Protein AF-A0A0Q1F7S5-F1 (afdb_monomer)

Mean predicted aligned error: 8.87 Å

Secondary structure (DSSP, 8-state):
--HHHHHHHHHHHHHHHHHHHHHHHHHHHHHHHHH---HHHHHHHHHHHHHHHHHHHTTS-HHHHHHHIIIIIHHHHHHHHHHH-GGGTTS---HHHHHHHHHHHHHHHHHHHHHHHHS-GGG-HHHH---HHHHHHHHHHHHHHHHHHHHHHHHHHHHHHHHHH--

Sequence (167 aa):
MTNAEGFLGIVIMIELAAGLIGCAIVSIGYFILEKINNRPFRLAVLLAGMAVSMIYVGRGDAPMMLTLSLAFGIPLAVLVPPLCFPERIGGCPGIYGVLKCYAIVWVAGSILPFLFVVSGLSMVPFIYWHTPFSNAVVFVSLMFWNVVLATVVYRVLDRGNHRKTAV

Structure (mmCIF, N/CA/C/O backbone):
data_AF-A0A0Q1F7S5-F1
#
_entry.id   AF-A0A0Q1F7S5-F1
#
loop_
_atom_site.group_PDB
_atom_site.id
_atom_site.type_symbol
_atom_site.label_atom_id
_atom_site.label_alt_id
_atom_site.label_comp_id
_atom_site.label_asym_id
_atom_site.label_entity_id
_atom_site.label_seq_id
_atom_site.pdbx_PDB_ins_code
_atom_site.Cartn_x
_atom_site.Cartn_y
_atom_site.Cartn_z
_atom_site.occupancy
_atom_site.B_iso_or_equiv
_atom_site.auth_seq_id
_atom_site.auth_comp_id
_atom_site.auth_asym_id
_atom_site.auth_atom_id
_atom_site.pdbx_PDB_model_num
ATOM 1 N N . MET A 1 1 ? 21.091 -22.837 -14.559 1.00 47.50 1 MET A N 1
ATOM 2 C CA . MET A 1 1 ? 20.129 -21.761 -14.258 1.00 47.50 1 MET A CA 1
ATOM 3 C C . MET A 1 1 ? 20.075 -20.849 -15.461 1.00 47.50 1 MET A C 1
ATOM 5 O O . MET A 1 1 ? 21.015 -20.102 -15.704 1.00 47.50 1 MET A O 1
ATOM 9 N N . THR A 1 2 ? 19.053 -21.008 -16.292 1.00 49.94 2 THR A N 1
ATOM 10 C CA . THR A 1 2 ? 18.834 -20.143 -17.459 1.00 49.94 2 THR A CA 1
ATOM 11 C C . THR A 1 2 ? 18.515 -18.732 -16.968 1.00 49.94 2 THR A C 1
ATOM 13 O O . THR A 1 2 ? 17.745 -18.595 -16.025 1.00 49.94 2 THR A O 1
ATOM 16 N N . ASN A 1 3 ? 19.085 -17.691 -17.582 1.00 59.06 3 ASN A N 1
ATOM 17 C CA . ASN A 1 3 ? 19.023 -16.284 -17.137 1.00 59.06 3 ASN A CA 1
ATOM 18 C C . ASN A 1 3 ? 17.630 -15.772 -16.688 1.00 59.06 3 ASN A C 1
ATOM 20 O O . ASN A 1 3 ? 17.550 -14.872 -15.856 1.00 59.06 3 ASN A O 1
ATOM 24 N N . ALA A 1 4 ? 16.540 -16.362 -17.186 1.00 58.53 4 ALA A N 1
ATOM 25 C CA . ALA A 1 4 ? 15.169 -16.058 -16.776 1.00 58.53 4 ALA A CA 1
ATOM 26 C C . ALA A 1 4 ? 14.832 -16.474 -15.326 1.00 58.53 4 ALA A C 1
ATOM 28 O O . ALA A 1 4 ? 14.125 -15.747 -14.635 1.00 58.53 4 ALA A O 1
ATOM 29 N N . GLU A 1 5 ? 15.357 -17.603 -14.838 1.00 63.12 5 GLU A N 1
ATOM 30 C CA . GLU A 1 5 ? 15.093 -18.106 -13.478 1.00 63.12 5 GLU A CA 1
ATOM 31 C C . GLU A 1 5 ? 15.756 -17.216 -12.417 1.00 63.12 5 GLU A C 1
ATOM 33 O O . GLU A 1 5 ? 15.157 -16.908 -11.388 1.00 63.12 5 GLU A O 1
ATOM 38 N N . GLY A 1 6 ? 16.979 -16.749 -12.699 1.00 67.06 6 GLY A N 1
ATOM 39 C CA . GLY A 1 6 ? 17.703 -15.820 -11.829 1.00 67.06 6 GLY A CA 1
ATOM 40 C C . GLY A 1 6 ? 17.035 -14.446 -11.758 1.00 67.06 6 GLY A C 1
ATOM 41 O O . GLY A 1 6 ? 16.910 -13.877 -10.677 1.00 67.06 6 GLY A O 1
ATOM 42 N N . PHE A 1 7 ? 16.540 -13.940 -12.891 1.00 67.56 7 PHE A N 1
ATOM 43 C CA . PHE A 1 7 ? 15.811 -12.672 -12.942 1.00 67.56 7 PHE A CA 1
ATOM 44 C C . PHE A 1 7 ? 14.482 -12.737 -12.175 1.00 67.56 7 PHE A C 1
ATOM 46 O O . PHE A 1 7 ? 14.195 -11.854 -11.367 1.00 67.56 7 PHE A O 1
ATOM 53 N N . LEU A 1 8 ? 13.708 -13.813 -12.360 1.00 67.25 8 LEU A N 1
ATOM 54 C CA . LEU A 1 8 ? 12.447 -14.018 -11.644 1.00 67.25 8 LEU A CA 1
ATOM 55 C C . LEU A 1 8 ? 12.664 -14.084 -10.123 1.00 67.25 8 LEU A C 1
ATOM 57 O O . LEU A 1 8 ? 11.925 -13.458 -9.364 1.00 67.25 8 LEU A O 1
ATOM 61 N N . GLY A 1 9 ? 13.712 -14.788 -9.679 1.00 70.81 9 GLY A N 1
ATOM 62 C CA . GLY A 1 9 ? 14.069 -14.879 -8.263 1.00 70.81 9 GLY A CA 1
ATOM 63 C C . GLY A 1 9 ? 14.384 -13.519 -7.632 1.00 70.81 9 GLY A C 1
ATOM 64 O O . GLY A 1 9 ? 13.936 -13.239 -6.522 1.00 70.81 9 GLY A O 1
ATOM 65 N N . ILE A 1 10 ? 15.092 -12.640 -8.348 1.00 74.94 10 ILE A N 1
ATOM 66 C CA . ILE A 1 10 ? 15.419 -11.289 -7.865 1.00 74.94 10 ILE A CA 1
ATOM 67 C C . ILE A 1 10 ? 14.156 -10.431 -7.722 1.00 74.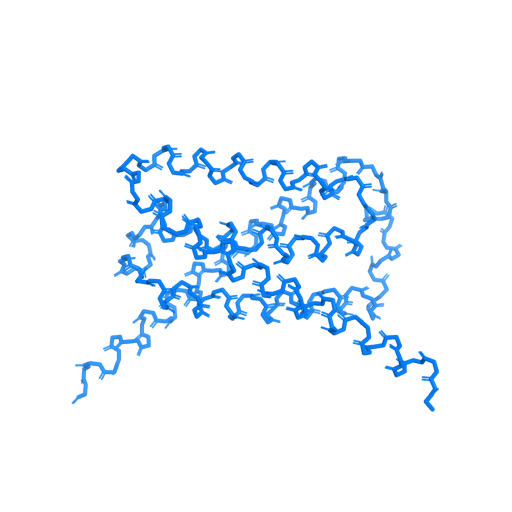94 10 ILE A C 1
ATOM 69 O O . ILE A 1 10 ? 13.990 -9.766 -6.700 1.00 74.94 10 ILE A O 1
ATOM 73 N N . VAL A 1 11 ? 13.246 -10.468 -8.701 1.00 71.25 11 VAL A N 1
ATOM 74 C CA . VAL A 1 11 ? 11.985 -9.703 -8.651 1.00 71.25 11 VAL A CA 1
ATOM 75 C C . VAL A 1 11 ? 11.130 -10.136 -7.459 1.00 71.25 11 VAL A C 1
ATOM 77 O O . VAL A 1 11 ? 10.685 -9.288 -6.689 1.00 71.25 11 VAL A O 1
ATOM 80 N N . ILE A 1 12 ? 10.986 -11.447 -7.239 1.00 76.44 12 ILE A N 1
ATOM 81 C CA . ILE A 1 12 ? 10.237 -11.990 -6.095 1.00 76.44 12 ILE A CA 1
ATOM 82 C C . ILE A 1 12 ? 10.849 -11.528 -4.766 1.00 76.44 12 ILE A C 1
ATOM 84 O O . ILE A 1 12 ? 10.126 -11.117 -3.860 1.00 76.44 12 ILE A O 1
ATOM 88 N N . MET A 1 13 ? 12.179 -11.553 -4.640 1.00 80.25 13 MET A N 1
ATOM 89 C CA . MET A 1 13 ? 12.864 -11.101 -3.423 1.00 80.25 13 MET A CA 1
ATOM 90 C C . MET A 1 13 ? 12.656 -9.605 -3.158 1.00 80.25 13 MET A C 1
ATOM 92 O O . MET A 1 13 ? 12.454 -9.211 -2.008 1.00 80.25 13 MET A O 1
ATOM 96 N N . ILE A 1 14 ? 12.667 -8.775 -4.204 1.00 78.12 14 ILE A N 1
ATOM 97 C CA . ILE A 1 14 ? 12.396 -7.335 -4.097 1.00 78.12 14 ILE A CA 1
ATOM 98 C C . ILE A 1 14 ? 10.950 -7.089 -3.653 1.00 78.12 14 ILE A C 1
ATOM 100 O O . ILE A 1 14 ? 10.717 -6.277 -2.757 1.00 78.12 14 ILE A O 1
ATOM 104 N N . GLU A 1 15 ? 9.981 -7.800 -4.230 1.00 76.94 15 GLU A N 1
ATOM 105 C CA . GLU A 1 15 ? 8.575 -7.665 -3.843 1.00 76.94 15 GLU A CA 1
ATOM 106 C C . GLU A 1 15 ? 8.320 -8.123 -2.407 1.00 76.94 15 GLU A C 1
ATOM 108 O O . GLU A 1 15 ? 7.615 -7.440 -1.661 1.00 76.94 15 GLU A O 1
ATOM 113 N N . LEU A 1 16 ? 8.930 -9.235 -1.986 1.00 82.25 16 LEU A N 1
ATOM 114 C CA . LEU A 1 16 ? 8.868 -9.710 -0.603 1.00 82.25 16 LEU A CA 1
ATOM 115 C C . LEU A 1 16 ? 9.459 -8.684 0.369 1.00 82.25 16 LEU A C 1
ATOM 117 O O . LEU A 1 16 ? 8.844 -8.382 1.393 1.00 82.25 16 LEU A O 1
ATOM 121 N N . ALA A 1 17 ? 10.617 -8.105 0.040 1.00 83.88 17 ALA A N 1
ATOM 122 C CA . ALA A 1 17 ? 11.220 -7.043 0.841 1.00 83.88 17 ALA A CA 1
ATOM 123 C C . ALA A 1 17 ? 10.307 -5.806 0.919 1.00 83.88 17 ALA A C 1
ATOM 125 O O . ALA A 1 17 ? 10.103 -5.262 2.005 1.00 83.88 17 ALA A O 1
ATOM 126 N N . ALA A 1 18 ? 9.697 -5.401 -0.199 1.00 81.44 18 ALA A N 1
ATOM 127 C CA . ALA A 1 18 ? 8.727 -4.307 -0.240 1.00 81.44 18 ALA A CA 1
ATOM 128 C C . ALA A 1 18 ? 7.487 -4.597 0.625 1.00 81.44 18 ALA A C 1
ATOM 130 O O . ALA A 1 18 ? 7.027 -3.713 1.348 1.00 81.44 18 ALA A O 1
ATOM 131 N N . GLY A 1 19 ? 6.986 -5.836 0.612 1.00 81.69 19 GLY A N 1
ATOM 132 C CA . GLY A 1 19 ? 5.885 -6.278 1.470 1.00 81.69 19 GLY A CA 1
ATOM 133 C C . GLY A 1 19 ? 6.224 -6.223 2.961 1.00 81.69 19 GLY A C 1
ATOM 134 O O . GLY A 1 19 ? 5.425 -5.745 3.765 1.00 81.69 19 GLY A O 1
ATOM 135 N N . LEU A 1 20 ? 7.434 -6.641 3.345 1.00 86.44 20 LEU A N 1
ATOM 136 C CA . LEU A 1 20 ? 7.906 -6.551 4.732 1.00 86.44 20 LEU A CA 1
ATOM 137 C C . LEU A 1 20 ? 8.044 -5.097 5.203 1.00 86.44 20 LEU A C 1
ATOM 139 O O . LEU A 1 20 ? 7.616 -4.765 6.311 1.00 86.44 20 LEU A O 1
ATOM 143 N N . ILE A 1 21 ? 8.588 -4.223 4.352 1.00 86.38 21 ILE A N 1
ATOM 144 C CA . ILE A 1 21 ? 8.663 -2.780 4.619 1.00 86.38 21 ILE A CA 1
ATOM 145 C C . ILE A 1 21 ? 7.254 -2.207 4.800 1.00 86.38 21 ILE A C 1
ATOM 147 O O . ILE A 1 21 ? 6.996 -1.481 5.763 1.00 86.38 21 ILE A O 1
ATOM 151 N N . GLY A 1 22 ? 6.317 -2.582 3.930 1.00 83.88 22 GLY A N 1
ATOM 152 C CA . GLY A 1 22 ? 4.941 -2.124 4.030 1.00 83.88 22 GLY A CA 1
ATOM 153 C C . GLY A 1 22 ? 4.225 -2.620 5.288 1.00 83.88 22 GLY A C 1
ATOM 154 O O . GLY A 1 22 ? 3.521 -1.834 5.917 1.00 83.88 22 GLY A O 1
ATOM 155 N N . CYS A 1 23 ? 4.473 -3.851 5.749 1.00 85.69 23 CYS A N 1
ATOM 156 C CA . CYS A 1 23 ? 3.985 -4.336 7.048 1.00 85.69 23 CYS A CA 1
ATOM 157 C C . CYS A 1 23 ? 4.467 -3.457 8.214 1.00 85.69 23 CYS A C 1
ATOM 159 O O . CYS A 1 23 ? 3.681 -3.131 9.113 1.00 85.69 23 CYS A O 1
ATOM 161 N N . ALA A 1 24 ? 5.742 -3.052 8.200 1.00 86.00 24 ALA A N 1
ATOM 162 C CA . ALA A 1 24 ? 6.292 -2.156 9.213 1.00 86.00 24 ALA A CA 1
ATOM 163 C C . ALA A 1 24 ? 5.612 -0.778 9.164 1.00 86.00 24 ALA A C 1
ATOM 165 O O . ALA A 1 24 ? 5.195 -0.262 10.202 1.00 86.00 24 ALA A O 1
ATOM 166 N N . ILE A 1 25 ? 5.417 -0.220 7.964 1.00 86.56 25 ILE A N 1
ATOM 167 C CA . ILE A 1 25 ? 4.749 1.075 7.761 1.00 86.56 25 ILE A CA 1
ATOM 168 C C . ILE A 1 25 ? 3.283 1.026 8.192 1.00 86.56 25 ILE A C 1
ATOM 170 O O . ILE A 1 25 ? 2.841 1.933 8.893 1.00 86.56 25 ILE A O 1
ATOM 174 N N . VAL A 1 26 ? 2.535 -0.025 7.833 1.00 87.00 26 VAL A N 1
ATOM 175 C CA . VAL A 1 26 ? 1.148 -0.217 8.290 1.00 87.00 26 VAL A CA 1
ATOM 176 C C . VAL A 1 26 ? 1.095 -0.233 9.812 1.00 87.00 26 VAL A C 1
ATOM 178 O O . VAL A 1 26 ? 0.261 0.449 10.404 1.00 87.00 26 VAL A O 1
ATOM 181 N N . SER A 1 27 ? 1.995 -0.984 10.447 1.00 85.25 27 SER A N 1
ATOM 182 C CA . SER A 1 27 ? 2.008 -1.137 11.901 1.00 85.25 27 SER A CA 1
ATOM 183 C C . SER A 1 27 ? 2.318 0.183 12.602 1.00 85.25 27 SER A C 1
ATOM 185 O O . SER A 1 27 ? 1.557 0.622 13.463 1.00 85.25 27 SER A O 1
ATOM 187 N N . ILE A 1 28 ? 3.395 0.858 12.194 1.00 86.00 28 ILE A N 1
ATOM 188 C CA . ILE A 1 28 ? 3.796 2.154 12.754 1.00 86.00 28 ILE A CA 1
ATOM 189 C C . ILE A 1 28 ? 2.711 3.205 12.491 1.00 86.00 28 ILE A C 1
ATOM 191 O O . ILE A 1 28 ? 2.309 3.923 13.406 1.00 86.00 28 ILE A O 1
ATOM 195 N N . GLY A 1 29 ? 2.202 3.266 11.259 1.00 84.06 29 GLY A N 1
ATOM 196 C CA . GLY A 1 29 ? 1.146 4.186 10.853 1.00 84.06 29 GLY A CA 1
ATOM 197 C C . GLY A 1 29 ? -0.123 3.994 11.674 1.00 84.06 29 GLY A C 1
ATOM 198 O O . GLY A 1 29 ? -0.662 4.975 12.179 1.00 84.06 29 GLY A O 1
ATOM 199 N N . TYR A 1 30 ? -0.552 2.748 11.888 1.00 84.12 30 TYR A N 1
ATOM 200 C CA . TYR A 1 30 ? -1.694 2.431 12.743 1.00 84.12 30 TYR A CA 1
ATOM 201 C C . TYR A 1 30 ? -1.499 2.979 14.163 1.00 84.12 30 TYR A C 1
ATOM 203 O O . TYR A 1 30 ? -2.343 3.736 14.632 1.00 84.12 30 TYR A O 1
ATOM 211 N N . PHE A 1 31 ? -0.367 2.690 14.816 1.00 83.69 31 PHE A N 1
ATOM 212 C CA . PHE A 1 31 ? -0.102 3.154 16.186 1.00 83.69 31 PHE A CA 1
ATOM 213 C C . PHE A 1 31 ? -0.014 4.681 16.311 1.00 83.69 31 PHE A C 1
ATOM 215 O O . PHE A 1 31 ? -0.488 5.253 17.294 1.00 83.69 31 PHE A O 1
ATOM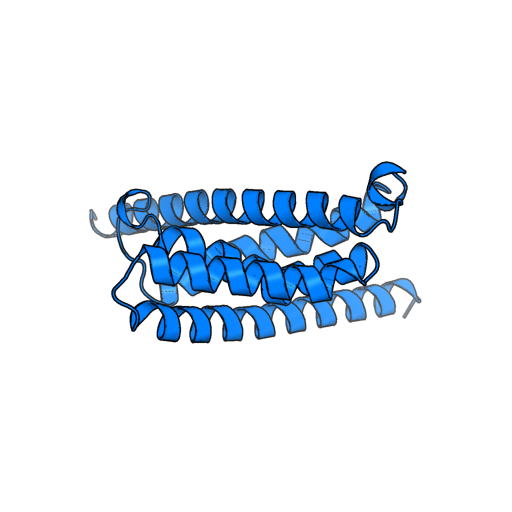 222 N N . ILE A 1 32 ? 0.599 5.360 15.336 1.00 83.56 32 ILE A N 1
ATOM 223 C CA . ILE A 1 32 ? 0.694 6.827 15.334 1.00 83.56 32 ILE A CA 1
ATOM 224 C C . ILE A 1 32 ? -0.692 7.443 15.126 1.00 83.56 32 ILE A C 1
ATOM 226 O O . ILE A 1 32 ? -1.079 8.363 15.847 1.00 83.56 32 ILE A O 1
ATOM 230 N N . LEU A 1 33 ? -1.450 6.932 14.153 1.00 80.75 33 LEU A N 1
ATOM 231 C CA . LEU A 1 33 ? -2.760 7.470 13.801 1.00 80.75 33 LEU A CA 1
ATOM 232 C C . LEU A 1 33 ? -3.792 7.174 14.891 1.00 80.75 33 LEU A C 1
ATOM 234 O O . LEU A 1 33 ? -4.603 8.046 15.187 1.00 80.75 33 LEU A O 1
ATOM 238 N N . GLU A 1 34 ? -3.726 6.018 15.552 1.00 79.12 34 GLU A N 1
ATOM 239 C CA . GLU A 1 34 ? -4.590 5.663 16.684 1.00 79.12 34 GLU A CA 1
ATOM 240 C C . GLU A 1 34 ? -4.480 6.673 17.838 1.00 79.12 34 GLU A C 1
ATOM 242 O O . GLU A 1 34 ? -5.501 7.053 18.412 1.00 79.12 34 GLU A O 1
ATOM 247 N N . LYS A 1 35 ? -3.280 7.211 18.107 1.00 82.31 35 LYS A N 1
ATOM 248 C CA . LYS A 1 35 ? -3.063 8.244 19.141 1.00 82.31 35 LYS A CA 1
ATOM 249 C C . LYS A 1 35 ? -3.666 9.611 18.806 1.00 82.31 35 LYS A C 1
ATOM 251 O O . LYS A 1 35 ? -3.882 10.424 19.701 1.00 82.31 35 LYS A O 1
ATOM 256 N N . ILE A 1 36 ? -3.931 9.898 17.535 1.00 80.50 36 ILE A N 1
ATOM 257 C CA . ILE A 1 36 ? -4.496 11.178 17.095 1.00 80.50 36 ILE A CA 1
ATOM 258 C C . ILE A 1 36 ? -6.016 11.089 17.198 1.00 80.50 36 ILE A C 1
ATOM 260 O O . ILE A 1 36 ? -6.607 10.323 16.460 1.00 80.50 36 ILE A O 1
ATOM 264 N N . ASN A 1 37 ? -6.697 11.876 18.030 1.00 72.00 37 ASN A N 1
ATOM 265 C CA . ASN A 1 37 ? -8.166 11.769 18.142 1.00 72.00 37 ASN A CA 1
ATOM 266 C C . ASN A 1 37 ? -8.927 12.441 16.968 1.00 72.00 37 ASN A C 1
ATOM 268 O O . ASN A 1 37 ? -10.067 12.107 16.654 1.00 72.00 37 ASN A O 1
ATOM 272 N N . ASN A 1 38 ? -8.284 13.381 16.268 1.00 81.44 38 ASN A N 1
ATOM 273 C CA . ASN A 1 38 ? -8.914 14.174 15.212 1.00 81.44 38 ASN A CA 1
ATOM 274 C C . ASN A 1 38 ? -8.911 13.450 13.853 1.00 81.44 38 ASN A C 1
ATOM 276 O O . ASN A 1 38 ? -7.876 13.371 13.187 1.00 81.44 38 ASN A O 1
ATOM 280 N N . ARG A 1 39 ? -10.094 13.009 13.391 1.00 77.06 39 ARG A N 1
ATOM 281 C CA . ARG A 1 39 ? -10.316 12.420 12.048 1.00 77.06 39 ARG A CA 1
ATOM 282 C C . ARG A 1 39 ? -9.708 13.241 10.890 1.00 77.06 39 ARG A C 1
ATOM 284 O O . ARG A 1 39 ? -8.970 12.650 10.101 1.00 77.06 39 ARG A O 1
ATOM 291 N N . PRO A 1 40 ? -9.932 14.569 10.768 1.00 78.75 40 PRO A N 1
ATOM 292 C CA . PRO A 1 40 ? -9.366 15.333 9.650 1.00 78.75 40 PRO A CA 1
ATOM 293 C C . PRO A 1 40 ? -7.837 15.423 9.713 1.00 78.75 40 PRO A C 1
ATOM 295 O O . PRO A 1 40 ? -7.180 15.433 8.677 1.00 78.75 40 PRO A O 1
ATOM 298 N N . PHE A 1 41 ? -7.255 15.422 10.916 1.00 81.38 41 PHE A N 1
ATOM 299 C CA . PHE A 1 41 ? -5.803 15.447 11.084 1.00 81.38 41 PHE A CA 1
ATOM 300 C C . PHE A 1 41 ? -5.167 14.103 10.699 1.00 81.38 41 PHE A C 1
ATOM 302 O O . PHE A 1 41 ? -4.136 14.087 10.035 1.00 81.38 41 PHE A O 1
ATOM 309 N N . ARG A 1 42 ? -5.815 12.970 11.018 1.00 81.12 42 ARG A N 1
ATOM 310 C CA . ARG A 1 42 ? -5.396 11.640 10.531 1.00 81.12 42 ARG A CA 1
ATOM 311 C C . ARG A 1 42 ? -5.372 11.577 9.004 1.00 81.12 42 ARG A C 1
ATOM 313 O O . ARG A 1 42 ? -4.392 11.112 8.428 1.00 81.12 42 ARG A O 1
ATOM 320 N N . LEU A 1 43 ? -6.430 12.075 8.357 1.00 80.62 43 LEU A N 1
ATOM 321 C CA . LEU A 1 43 ? -6.505 12.155 6.896 1.00 80.62 43 LEU A CA 1
ATOM 322 C C . LEU A 1 43 ? -5.386 13.047 6.340 1.00 80.62 43 LEU A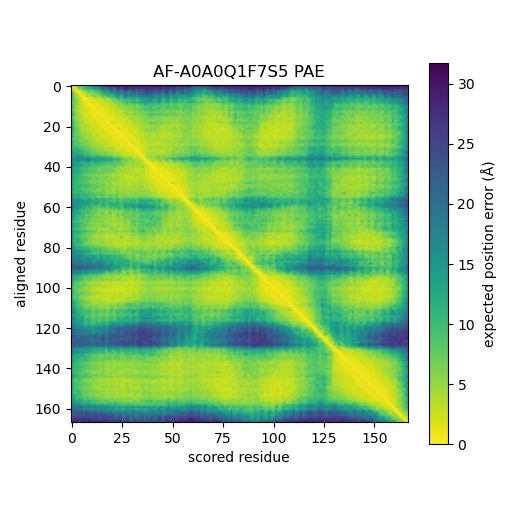 C 1
ATOM 324 O O . LEU A 1 43 ? -4.723 12.654 5.388 1.00 80.62 43 LEU A O 1
ATOM 328 N N . ALA A 1 44 ? -5.136 14.208 6.952 1.00 83.44 44 ALA A N 1
ATOM 329 C CA . ALA A 1 44 ? -4.067 15.111 6.529 1.00 83.44 44 ALA A CA 1
ATOM 330 C C . ALA A 1 44 ? -2.682 14.448 6.609 1.00 83.44 44 ALA A C 1
ATOM 332 O O . ALA A 1 44 ? -1.897 14.570 5.674 1.00 83.44 44 ALA A O 1
ATOM 333 N N . VAL A 1 45 ? -2.400 13.690 7.675 1.00 83.94 45 VAL A N 1
ATOM 334 C CA . VAL A 1 45 ? -1.146 12.931 7.821 1.00 83.94 45 VAL A CA 1
ATOM 335 C C . VAL A 1 45 ? -1.028 11.835 6.755 1.00 83.94 45 VAL A C 1
ATOM 337 O O . VAL A 1 45 ? 0.034 11.685 6.153 1.00 83.94 45 VAL A O 1
ATOM 340 N N . LEU A 1 46 ? -2.109 11.101 6.469 1.00 83.94 46 LEU A N 1
ATOM 341 C CA . LEU A 1 46 ? -2.123 10.083 5.409 1.00 83.94 46 LEU A CA 1
ATOM 342 C C . LEU A 1 46 ? -1.930 10.698 4.016 1.00 83.94 46 LEU A C 1
ATOM 344 O O . LEU A 1 46 ? -1.153 10.174 3.220 1.00 83.94 46 LEU A O 1
ATOM 348 N N . LEU A 1 47 ? -2.593 11.821 3.730 1.00 82.69 47 LEU A N 1
ATOM 349 C CA . LEU A 1 47 ? -2.435 12.563 2.478 1.00 82.69 47 LEU A CA 1
ATOM 350 C C . LEU A 1 47 ? -1.016 13.116 2.331 1.00 82.69 47 LEU A C 1
ATOM 352 O O . LEU A 1 47 ? -0.436 13.006 1.255 1.00 82.69 47 LEU A O 1
ATOM 356 N N . ALA A 1 48 ? -0.430 13.643 3.408 1.00 84.50 48 ALA A N 1
ATOM 357 C CA . ALA A 1 48 ? 0.962 14.077 3.421 1.00 84.50 48 ALA A CA 1
ATOM 358 C C . ALA A 1 48 ? 1.912 12.899 3.150 1.00 84.50 48 ALA A C 1
ATOM 360 O O . ALA A 1 48 ? 2.800 13.013 2.310 1.00 84.50 48 ALA A O 1
ATOM 361 N N . GLY A 1 49 ? 1.683 11.741 3.778 1.00 81.62 49 GLY A N 1
ATOM 362 C CA . GLY A 1 49 ? 2.448 10.519 3.513 1.00 81.62 49 GLY A CA 1
ATOM 363 C C . GLY A 1 49 ? 2.339 10.047 2.059 1.00 81.62 49 GLY A C 1
ATOM 364 O O . GLY A 1 49 ? 3.346 9.688 1.447 1.00 81.62 49 GLY A O 1
ATOM 365 N N . MET A 1 50 ? 1.140 10.102 1.472 1.00 82.38 50 MET A N 1
ATOM 366 C CA . MET A 1 50 ? 0.918 9.765 0.061 1.00 82.38 50 MET A CA 1
ATOM 367 C C . MET A 1 50 ? 1.594 10.769 -0.881 1.00 82.38 50 MET A C 1
ATOM 369 O O . MET A 1 50 ? 2.207 10.355 -1.862 1.00 82.38 50 MET A O 1
ATOM 373 N N . ALA A 1 51 ? 1.550 12.067 -0.569 1.00 81.75 51 ALA A N 1
ATOM 374 C CA . ALA A 1 51 ? 2.226 13.106 -1.344 1.00 81.75 51 ALA A CA 1
ATOM 375 C C . ALA A 1 51 ? 3.755 12.957 -1.293 1.00 81.75 51 ALA A C 1
ATOM 377 O O . ALA A 1 51 ? 4.416 13.037 -2.326 1.00 81.75 51 ALA A O 1
ATOM 378 N N . VAL A 1 52 ? 4.324 12.670 -0.116 1.00 82.44 52 VAL A N 1
ATOM 379 C CA . VAL A 1 52 ? 5.759 12.374 0.025 1.00 82.44 52 VAL A CA 1
ATOM 380 C C . VAL A 1 52 ? 6.121 11.133 -0.784 1.00 82.44 52 VAL A C 1
ATOM 382 O O . VAL A 1 52 ? 7.069 11.174 -1.565 1.00 82.44 52 VAL A O 1
ATOM 385 N N . SER A 1 53 ? 5.330 10.062 -0.673 1.00 77.38 53 SER A N 1
ATOM 386 C CA . SER A 1 53 ? 5.530 8.841 -1.464 1.00 77.38 53 SER A CA 1
ATOM 387 C C . SER A 1 53 ? 5.545 9.156 -2.958 1.00 77.38 53 SER A C 1
ATOM 389 O O . SER A 1 53 ? 6.456 8.738 -3.661 1.00 77.38 53 SER A O 1
ATOM 391 N N . MET A 1 54 ? 4.609 9.979 -3.432 1.00 75.00 54 MET A N 1
ATOM 392 C CA . MET A 1 54 ? 4.535 10.416 -4.823 1.00 75.00 54 MET A CA 1
ATOM 393 C C . MET A 1 54 ? 5.765 11.222 -5.274 1.00 75.00 54 MET A C 1
ATOM 395 O O . MET A 1 54 ? 6.207 11.049 -6.405 1.00 75.00 54 MET A O 1
ATOM 399 N N . ILE A 1 55 ? 6.357 12.063 -4.419 1.00 78.06 55 ILE A N 1
ATOM 400 C CA . ILE A 1 55 ? 7.590 12.806 -4.750 1.00 78.06 55 ILE A CA 1
ATOM 401 C C . ILE A 1 55 ? 8.772 11.849 -4.961 1.00 78.06 55 ILE A C 1
ATOM 403 O O . ILE A 1 55 ? 9.575 12.053 -5.873 1.00 78.06 55 ILE A O 1
ATOM 407 N N . TYR A 1 56 ? 8.874 10.803 -4.138 1.00 72.12 56 TYR A N 1
ATOM 408 C CA . TYR A 1 56 ? 9.910 9.775 -4.282 1.00 72.12 56 TYR A CA 1
ATOM 409 C C . TYR A 1 56 ? 9.654 8.858 -5.484 1.00 72.12 56 TYR A C 1
ATOM 411 O O . TYR A 1 56 ? 10.583 8.502 -6.203 1.00 72.12 56 TYR A O 1
ATOM 419 N N . VAL A 1 57 ? 8.390 8.513 -5.718 1.00 67.88 57 VAL A N 1
ATOM 420 C CA . VAL A 1 57 ? 7.937 7.588 -6.761 1.00 67.88 57 VAL A CA 1
ATOM 421 C C . VAL A 1 57 ? 7.960 8.225 -8.153 1.00 67.88 57 VAL A C 1
ATOM 423 O O . VAL A 1 57 ? 8.408 7.601 -9.109 1.00 67.88 57 VAL A O 1
ATOM 426 N N . GLY A 1 58 ? 7.532 9.483 -8.276 1.00 63.88 58 GLY A N 1
ATOM 427 C CA . GLY A 1 58 ? 7.379 10.187 -9.552 1.00 63.88 58 GLY A CA 1
ATOM 428 C C . GLY A 1 58 ? 8.692 10.523 -10.264 1.00 63.88 58 GLY A C 1
ATOM 429 O O . GLY A 1 58 ? 8.652 10.997 -11.397 1.00 63.88 58 GLY A O 1
ATOM 430 N N . ARG A 1 59 ? 9.840 10.280 -9.615 1.00 67.12 59 ARG A N 1
ATOM 431 C CA . ARG A 1 59 ? 11.188 10.430 -10.188 1.00 67.12 59 ARG A CA 1
ATOM 432 C C . ARG A 1 59 ? 11.754 9.143 -10.792 1.00 67.12 59 ARG A C 1
ATOM 434 O O . ARG A 1 59 ? 12.778 9.218 -11.461 1.00 67.12 59 ARG A O 1
ATOM 441 N N . GLY A 1 60 ? 11.135 7.994 -10.523 1.00 64.69 60 GLY A N 1
ATOM 442 C CA . GLY A 1 60 ? 11.564 6.697 -11.045 1.00 64.69 60 GLY A CA 1
ATOM 443 C C . GLY A 1 60 ? 10.802 6.280 -12.302 1.00 64.69 60 GLY A C 1
ATOM 444 O O . GLY A 1 60 ? 9.769 6.856 -12.649 1.00 64.69 60 GLY A O 1
ATOM 445 N N . ASP A 1 61 ? 11.296 5.234 -12.961 1.00 64.50 61 ASP A N 1
ATOM 446 C CA . ASP A 1 61 ? 10.594 4.586 -14.070 1.00 64.50 61 ASP A CA 1
ATOM 447 C C . ASP A 1 61 ? 9.356 3.821 -13.572 1.00 64.50 61 ASP A C 1
ATOM 449 O O . ASP A 1 61 ? 9.292 3.405 -12.412 1.00 64.50 61 ASP A O 1
ATOM 453 N N . ALA A 1 62 ? 8.384 3.571 -14.456 1.00 64.88 62 ALA A N 1
ATOM 454 C CA . ALA A 1 62 ? 7.131 2.872 -14.142 1.00 64.88 62 ALA A CA 1
ATOM 455 C C . ALA A 1 62 ? 7.270 1.604 -13.253 1.00 64.88 62 ALA A C 1
ATOM 457 O O . ALA A 1 62 ? 6.514 1.488 -12.284 1.00 64.88 62 ALA A O 1
ATOM 458 N N . PRO A 1 63 ? 8.221 0.671 -13.487 1.00 64.00 63 PRO A N 1
ATOM 459 C CA . PRO A 1 63 ? 8.398 -0.490 -12.608 1.00 64.00 63 PRO A CA 1
ATOM 460 C C . PRO A 1 63 ? 8.908 -0.110 -11.212 1.00 64.00 63 PRO A C 1
ATOM 462 O O . PRO A 1 63 ? 8.421 -0.639 -10.217 1.00 64.00 63 PRO A O 1
ATOM 465 N N . MET A 1 64 ? 9.832 0.851 -11.112 1.00 67.00 64 MET A N 1
ATOM 466 C CA . MET A 1 64 ? 10.314 1.364 -9.825 1.00 67.00 64 MET A CA 1
ATOM 467 C C . MET A 1 64 ? 9.172 2.028 -9.050 1.00 67.00 64 MET A C 1
ATOM 469 O O . MET A 1 64 ? 9.042 1.850 -7.838 1.00 67.00 64 MET A O 1
ATOM 473 N N . MET A 1 65 ? 8.302 2.736 -9.767 1.00 71.94 65 MET A N 1
ATOM 474 C CA . MET A 1 65 ? 7.112 3.358 -9.215 1.00 71.94 65 MET A CA 1
ATOM 475 C C . MET A 1 65 ? 6.100 2.332 -8.689 1.00 71.94 65 MET A C 1
ATOM 477 O O . MET A 1 65 ? 5.560 2.532 -7.601 1.00 71.94 65 MET A O 1
ATOM 481 N N . LEU A 1 66 ? 5.868 1.224 -9.396 1.00 70.50 66 LEU A N 1
ATOM 482 C CA . LEU A 1 66 ? 5.001 0.140 -8.919 1.00 70.50 66 LEU A CA 1
ATOM 483 C C . LEU A 1 66 ? 5.571 -0.521 -7.656 1.00 70.50 66 LEU A C 1
ATOM 485 O O . LEU A 1 66 ? 4.859 -0.648 -6.659 1.00 70.50 66 LEU A O 1
ATOM 489 N N . THR A 1 67 ? 6.864 -0.849 -7.649 1.00 70.12 67 THR A N 1
ATOM 490 C CA . THR A 1 67 ? 7.537 -1.468 -6.496 1.00 70.12 67 THR A CA 1
ATOM 491 C C . THR A 1 67 ? 7.538 -0.559 -5.264 1.00 70.12 67 THR A C 1
ATOM 493 O O . THR A 1 67 ? 7.252 -0.997 -4.150 1.00 70.12 67 THR A O 1
ATOM 496 N N . LEU A 1 68 ? 7.799 0.737 -5.439 1.00 72.06 68 LEU A N 1
ATOM 497 C CA . LEU A 1 68 ? 7.731 1.708 -4.343 1.00 72.06 68 LEU A CA 1
ATOM 498 C C . LEU A 1 68 ? 6.290 1.965 -3.886 1.00 72.06 68 LEU A C 1
ATOM 500 O O . LEU A 1 68 ? 6.050 2.194 -2.700 1.00 72.06 68 LEU A O 1
ATOM 504 N N . SER A 1 69 ? 5.315 1.881 -4.794 1.00 74.19 69 SER A N 1
ATOM 505 C CA . SER A 1 69 ? 3.897 1.953 -4.431 1.00 74.19 69 SER A CA 1
ATOM 506 C C . SER A 1 69 ? 3.490 0.769 -3.554 1.00 74.19 69 SER A C 1
ATOM 508 O O . SER A 1 69 ? 2.751 0.973 -2.596 1.00 74.19 69 SER A O 1
ATOM 510 N N . LEU A 1 70 ? 4.015 -0.433 -3.811 1.00 73.44 70 LEU A N 1
ATOM 511 C CA . LEU A 1 70 ? 3.836 -1.609 -2.948 1.00 73.44 70 LEU A CA 1
ATOM 512 C C . LEU A 1 70 ? 4.412 -1.400 -1.540 1.00 73.44 70 LEU A C 1
ATOM 514 O O . LEU A 1 70 ? 3.774 -1.779 -0.555 1.00 73.44 70 LEU A O 1
ATOM 518 N N . ALA A 1 71 ? 5.583 -0.766 -1.449 1.00 75.81 71 ALA A N 1
ATOM 519 C CA . ALA A 1 71 ? 6.269 -0.528 -0.182 1.00 75.81 71 ALA A CA 1
ATOM 520 C C . ALA A 1 71 ? 5.660 0.616 0.643 1.00 75.81 71 ALA A C 1
ATOM 522 O O . ALA A 1 71 ? 5.576 0.489 1.857 1.00 75.81 71 ALA A O 1
ATOM 523 N N . PHE A 1 72 ? 5.237 1.721 0.019 1.00 76.06 72 PHE A N 1
ATOM 524 C CA . PHE A 1 72 ? 4.821 2.941 0.733 1.00 76.06 72 PHE A CA 1
ATOM 525 C C . PHE A 1 72 ? 3.363 3.332 0.479 1.00 76.06 72 PHE A C 1
ATOM 527 O O . PHE A 1 72 ? 2.640 3.678 1.412 1.00 76.06 72 PHE A O 1
ATOM 534 N N . GLY A 1 73 ? 2.906 3.241 -0.770 1.00 76.31 73 GLY A N 1
ATOM 535 C CA . GLY A 1 73 ? 1.564 3.668 -1.169 1.00 76.31 73 GLY A CA 1
ATOM 536 C C . GLY A 1 73 ? 0.454 2.751 -0.647 1.00 76.31 73 GLY A C 1
ATOM 537 O O . GLY A 1 73 ? -0.469 3.212 0.021 1.00 76.31 73 GLY A O 1
ATOM 538 N N . ILE A 1 74 ? 0.558 1.443 -0.900 1.00 80.8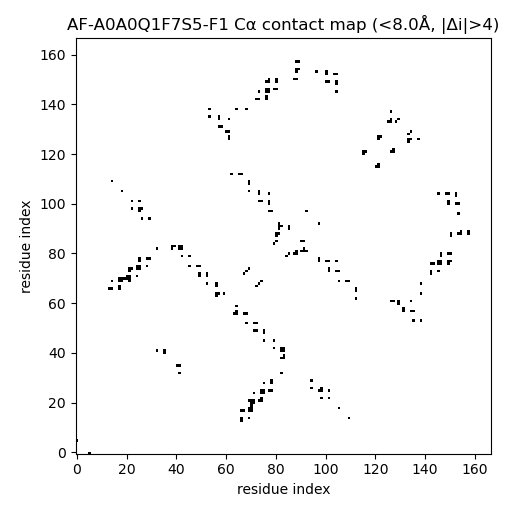8 74 ILE A N 1
ATOM 539 C CA . ILE A 1 74 ? -0.443 0.446 -0.492 1.00 80.88 74 ILE A CA 1
ATOM 540 C C . ILE A 1 74 ? -0.664 0.441 1.032 1.00 80.88 74 ILE A C 1
ATOM 542 O O . ILE A 1 74 ? -1.824 0.489 1.442 1.00 80.88 74 ILE A O 1
ATOM 546 N N . PRO A 1 75 ? 0.378 0.454 1.890 1.00 80.75 75 PRO A N 1
ATOM 547 C CA . PRO A 1 75 ? 0.209 0.590 3.338 1.00 80.75 75 PRO A CA 1
ATOM 548 C C . PRO A 1 75 ? -0.661 1.776 3.751 1.00 80.75 75 PRO A C 1
ATOM 550 O O . PRO A 1 75 ? -1.577 1.635 4.562 1.00 80.75 75 PRO A O 1
ATOM 553 N N . LEU A 1 76 ? -0.391 2.946 3.166 1.00 81.31 76 LEU A N 1
ATOM 554 C CA . LEU A 1 76 ? -1.115 4.177 3.464 1.00 81.31 76 LEU A CA 1
ATOM 555 C C . LEU A 1 76 ? -2.554 4.105 2.948 1.00 81.31 76 LEU A C 1
ATOM 557 O O . LEU A 1 76 ? -3.476 4.476 3.670 1.00 81.31 76 LEU A O 1
ATOM 561 N N . ALA A 1 77 ? -2.763 3.567 1.745 1.00 81.75 77 ALA A N 1
ATOM 562 C CA . ALA A 1 77 ? -4.087 3.375 1.161 1.00 81.75 77 ALA A CA 1
ATOM 563 C C . ALA A 1 77 ? -4.959 2.412 1.987 1.00 81.75 77 ALA A C 1
ATOM 565 O O . ALA A 1 77 ? -6.145 2.670 2.176 1.00 81.75 77 ALA A O 1
ATOM 566 N N . VAL A 1 78 ? -4.381 1.336 2.532 1.00 83.50 78 VAL A N 1
ATOM 567 C CA . VAL A 1 78 ? -5.092 0.367 3.388 1.00 83.50 78 VAL A CA 1
ATOM 568 C C . VAL A 1 78 ? -5.464 0.970 4.747 1.00 83.50 78 VAL A C 1
ATOM 570 O O . VAL A 1 78 ? -6.490 0.608 5.318 1.00 83.50 78 VAL A O 1
ATOM 573 N N . LEU A 1 79 ? -4.689 1.934 5.249 1.00 83.00 79 LEU A N 1
ATOM 574 C CA . LEU A 1 79 ? -4.992 2.663 6.484 1.00 83.00 79 LEU A CA 1
ATOM 575 C C . LEU A 1 79 ? -6.122 3.699 6.316 1.00 83.00 79 LEU A C 1
ATOM 577 O O . LEU A 1 79 ? -6.780 4.040 7.300 1.00 83.00 79 LEU A O 1
ATOM 581 N N . VAL A 1 80 ? -6.401 4.181 5.097 1.00 82.00 80 VAL A N 1
ATOM 582 C CA . VAL A 1 80 ? -7.443 5.202 4.858 1.00 82.00 80 VAL A CA 1
ATOM 583 C C . VAL A 1 80 ? -8.844 4.728 5.278 1.00 82.00 80 VAL A C 1
ATOM 585 O O . VAL A 1 80 ? -9.464 5.431 6.084 1.00 82.00 80 VAL A O 1
ATOM 588 N N . PRO A 1 81 ? -9.370 3.573 4.809 1.00 79.06 81 PRO A N 1
ATOM 589 C CA . PRO A 1 81 ? -10.703 3.115 5.189 1.00 79.06 81 PRO A CA 1
ATOM 590 C C . PRO A 1 81 ? -10.928 3.030 6.710 1.00 79.06 81 PRO A C 1
ATOM 592 O O . PRO A 1 81 ? -11.839 3.719 7.177 1.00 79.06 81 PRO A O 1
ATOM 595 N N . PRO A 1 82 ? -10.127 2.279 7.503 1.00 73.50 82 PRO A N 1
ATOM 596 C CA . PRO A 1 82 ? -10.365 2.091 8.940 1.00 73.50 82 PRO A CA 1
ATOM 597 C C . PRO A 1 82 ? -10.293 3.384 9.751 1.00 73.50 82 PRO A C 1
ATOM 599 O O . PRO A 1 82 ? -10.976 3.506 10.764 1.00 73.50 82 PRO A O 1
ATOM 602 N N . LEU A 1 83 ? -9.501 4.365 9.314 1.00 72.25 83 LEU A N 1
ATOM 603 C CA . LEU A 1 83 ? -9.270 5.591 10.078 1.00 72.25 83 LEU A CA 1
ATOM 604 C C . LEU A 1 83 ? -10.198 6.743 9.682 1.00 72.25 83 LEU A C 1
ATOM 606 O O . LEU A 1 83 ? -10.515 7.578 10.532 1.00 72.25 83 LEU A O 1
ATOM 610 N N . CYS A 1 84 ? -10.625 6.803 8.419 1.00 69.12 84 CYS A N 1
ATOM 611 C CA . CYS A 1 84 ? -11.439 7.905 7.899 1.00 69.12 84 CYS A CA 1
ATOM 612 C C . CYS A 1 84 ? -12.920 7.541 7.768 1.00 69.12 84 CYS A C 1
ATOM 614 O O . CYS A 1 84 ? -13.774 8.411 7.933 1.00 69.12 84 CYS A O 1
ATOM 616 N N . PHE A 1 85 ? -13.236 6.266 7.525 1.00 73.31 85 PHE A N 1
ATOM 617 C CA . PHE A 1 85 ? -14.604 5.795 7.309 1.00 73.31 85 PHE A CA 1
ATOM 618 C C . PHE A 1 85 ? -14.931 4.513 8.100 1.00 73.31 85 PHE A C 1
ATOM 620 O O . PHE A 1 85 ? -15.455 3.571 7.503 1.00 73.31 85 PHE A O 1
ATOM 627 N N . PRO A 1 86 ? -14.699 4.459 9.429 1.00 67.31 86 PRO A N 1
ATOM 628 C CA . PRO A 1 86 ? -14.951 3.255 10.236 1.00 67.31 86 PRO A CA 1
ATOM 629 C C . PRO A 1 86 ? -16.411 2.772 10.153 1.00 67.31 86 PRO A C 1
ATOM 631 O O . PRO A 1 86 ? -16.688 1.575 10.133 1.00 67.31 86 PRO A O 1
ATOM 634 N N . GLU A 1 87 ? -17.359 3.699 9.998 1.00 70.44 87 GLU A N 1
ATOM 635 C CA . GLU A 1 87 ? -18.791 3.409 9.839 1.00 70.44 87 GLU A CA 1
ATOM 636 C C . GLU A 1 87 ? -19.107 2.632 8.548 1.00 70.44 87 GLU A C 1
ATOM 638 O O . GLU A 1 87 ? -20.079 1.882 8.492 1.00 70.44 87 GLU A O 1
ATOM 643 N N . ARG A 1 88 ? -18.282 2.752 7.495 1.00 66.50 88 ARG A N 1
ATOM 644 C CA . ARG A 1 88 ? -18.517 2.058 6.215 1.00 66.50 88 ARG A CA 1
ATOM 645 C C . ARG A 1 88 ? -18.049 0.607 6.207 1.00 66.50 88 ARG A C 1
ATOM 647 O O . ARG A 1 88 ? -18.367 -0.093 5.243 1.00 66.50 88 ARG A O 1
ATOM 654 N N . ILE A 1 89 ? -17.299 0.178 7.214 1.00 66.06 89 ILE A N 1
ATOM 655 C CA . ILE A 1 89 ? -16.553 -1.091 7.234 1.00 66.06 89 ILE A CA 1
ATOM 656 C C . ILE A 1 89 ? -16.931 -2.002 8.403 1.00 66.06 89 ILE A C 1
ATOM 658 O O . ILE A 1 89 ? -16.344 -3.068 8.529 1.00 66.06 89 ILE A O 1
ATOM 662 N N . GLY A 1 90 ? -17.936 -1.617 9.196 1.00 59.72 90 GLY A N 1
ATOM 663 C CA . GLY A 1 90 ? -18.440 -2.421 10.317 1.00 59.72 90 GLY A CA 1
ATOM 664 C C . GLY A 1 90 ? -17.777 -2.112 11.662 1.00 59.72 90 GLY A C 1
ATOM 665 O O . GLY A 1 90 ? -18.113 -2.733 12.662 1.00 59.72 90 GLY A O 1
ATOM 666 N N . GLY A 1 91 ? -16.876 -1.123 11.725 1.00 68.88 91 GLY A N 1
ATOM 667 C CA . GLY A 1 91 ? -16.196 -0.710 12.954 1.00 68.88 91 GLY A CA 1
ATOM 668 C C . GLY A 1 91 ? -14.710 -0.416 12.750 1.00 68.88 91 GLY A C 1
ATOM 669 O O . GLY A 1 91 ? -14.232 -0.299 11.621 1.00 68.88 91 GLY A O 1
ATOM 670 N N . CYS A 1 92 ? -13.975 -0.287 13.860 1.00 65.19 92 CYS A N 1
ATOM 671 C CA . CYS A 1 92 ? -12.519 -0.136 13.858 1.00 65.19 92 CYS A CA 1
ATOM 672 C C . CYS A 1 92 ? -11.854 -1.523 13.911 1.00 65.19 92 CYS A C 1
ATOM 674 O O . CYS A 1 92 ? -11.839 -2.138 14.981 1.00 65.19 92 CYS A O 1
ATOM 676 N N . PRO A 1 93 ? -11.304 -2.045 12.797 1.00 69.00 93 PRO A N 1
ATOM 677 C CA . PRO A 1 93 ? -10.558 -3.294 12.835 1.00 69.00 93 PRO A CA 1
ATOM 678 C C . PRO A 1 93 ? -9.283 -3.101 13.665 1.00 69.00 93 PRO A C 1
ATOM 680 O O . PRO A 1 93 ? -8.522 -2.167 13.423 1.00 69.00 93 PRO A O 1
ATOM 683 N N . GLY A 1 94 ? -9.027 -4.001 14.619 1.00 77.12 94 GLY A N 1
ATOM 684 C CA . GLY A 1 94 ? -7.754 -4.017 15.345 1.00 77.12 94 GLY A CA 1
ATOM 685 C C . GLY A 1 94 ? -6.563 -4.286 14.413 1.00 77.12 94 GLY A C 1
ATOM 686 O O . GLY A 1 94 ? -6.739 -4.725 13.273 1.00 77.12 94 GLY A O 1
ATOM 687 N N . ILE A 1 95 ? -5.339 -4.092 14.914 1.00 80.06 95 ILE A N 1
ATOM 688 C CA . ILE A 1 95 ? -4.089 -4.207 14.135 1.00 80.06 95 ILE A CA 1
ATOM 689 C C . ILE A 1 95 ? -3.991 -5.494 13.293 1.00 80.06 95 ILE A C 1
ATOM 691 O O . ILE A 1 95 ? -3.582 -5.457 12.135 1.00 80.06 95 ILE A O 1
ATOM 695 N N . TYR A 1 96 ? -4.458 -6.629 13.822 1.00 79.94 96 TYR A N 1
ATOM 696 C CA . TYR A 1 96 ? -4.485 -7.906 13.101 1.00 79.94 96 TYR A CA 1
ATOM 697 C C . TYR A 1 96 ? -5.433 -7.908 11.894 1.00 79.94 96 TYR A C 1
ATOM 699 O O . TYR A 1 96 ? -5.136 -8.534 10.878 1.00 79.94 96 TYR A O 1
ATOM 707 N N . GLY A 1 97 ? -6.573 -7.218 11.983 1.00 80.81 97 GLY A N 1
ATOM 708 C CA . GLY A 1 97 ? -7.496 -7.050 10.860 1.00 80.81 97 GLY A CA 1
ATOM 709 C C . GLY A 1 97 ? -6.900 -6.156 9.775 1.00 80.81 97 GLY A C 1
ATOM 710 O O . GLY A 1 97 ? -7.042 -6.448 8.587 1.00 80.81 97 GLY A O 1
ATOM 711 N N . VAL A 1 98 ? -6.167 -5.116 10.180 1.00 84.25 98 VAL A N 1
ATOM 712 C CA . VAL A 1 98 ? -5.450 -4.226 9.260 1.00 84.25 98 VAL A CA 1
ATOM 713 C C . VAL A 1 98 ? -4.327 -4.966 8.534 1.00 84.25 98 VAL A C 1
ATOM 715 O O . VAL A 1 98 ? -4.261 -4.896 7.311 1.00 84.25 98 VAL A O 1
ATOM 718 N N . LEU A 1 99 ? -3.521 -5.754 9.248 1.00 84.75 99 LEU A N 1
ATOM 719 C CA . LEU A 1 99 ? -2.471 -6.589 8.654 1.00 84.75 99 LEU A CA 1
ATOM 720 C C . LEU A 1 99 ? -3.029 -7.654 7.701 1.00 84.75 99 LEU A C 1
ATOM 722 O O . LEU A 1 99 ? -2.469 -7.861 6.628 1.00 84.75 99 LEU A O 1
ATOM 726 N N . LYS A 1 100 ? -4.153 -8.300 8.043 1.00 83.75 100 LYS A N 1
ATOM 727 C CA . LYS A 1 100 ? -4.823 -9.249 7.135 1.00 83.75 100 LYS A CA 1
ATOM 728 C C . LYS A 1 100 ? -5.307 -8.574 5.855 1.00 83.75 100 LYS A C 1
ATOM 730 O O . LYS A 1 100 ? -5.109 -9.122 4.775 1.00 83.75 100 LYS A O 1
ATOM 735 N N . CYS A 1 101 ? -5.925 -7.397 5.968 1.00 86.00 101 CYS A N 1
ATOM 736 C CA . CYS A 1 101 ? -6.353 -6.627 4.803 1.00 86.00 101 CYS A CA 1
ATOM 737 C C . CYS A 1 101 ? -5.149 -6.219 3.945 1.00 86.00 101 CYS A C 1
ATOM 739 O O . CYS A 1 101 ? -5.158 -6.450 2.738 1.00 86.00 101 CYS A O 1
ATOM 741 N N . TYR A 1 102 ? -4.082 -5.718 4.577 1.00 86.00 102 TYR A N 1
ATOM 742 C CA . TYR A 1 102 ? -2.838 -5.378 3.894 1.00 86.00 102 TYR A CA 1
ATOM 743 C C . TYR A 1 102 ? -2.252 -6.576 3.146 1.00 86.00 102 TYR A C 1
ATOM 745 O O . TYR A 1 102 ? -1.943 -6.438 1.972 1.00 86.00 102 TYR A O 1
ATOM 753 N N . ALA A 1 103 ? -2.173 -7.757 3.766 1.00 85.69 103 ALA A N 1
ATOM 754 C CA . ALA A 1 103 ? -1.658 -8.957 3.109 1.00 85.69 103 ALA A CA 1
ATOM 755 C C . ALA A 1 103 ? -2.473 -9.336 1.858 1.00 85.69 103 ALA A C 1
ATOM 757 O O . ALA A 1 103 ? -1.893 -9.639 0.820 1.00 85.69 103 ALA A O 1
ATOM 758 N N . ILE A 1 104 ? -3.809 -9.271 1.923 1.00 85.69 104 ILE A N 1
ATOM 759 C CA . ILE A 1 104 ? -4.683 -9.571 0.775 1.00 85.69 104 ILE A CA 1
ATOM 760 C C . ILE A 1 104 ? -4.480 -8.546 -0.349 1.00 85.69 104 ILE A C 1
ATOM 762 O O . ILE A 1 104 ? -4.330 -8.922 -1.512 1.00 85.69 104 ILE A O 1
ATOM 766 N N . VAL A 1 105 ? -4.459 -7.255 -0.008 1.00 85.75 105 VAL A N 1
ATOM 767 C CA . VAL A 1 105 ? -4.251 -6.171 -0.980 1.00 85.75 105 VAL A CA 1
ATOM 768 C C . VAL A 1 105 ? -2.837 -6.225 -1.562 1.00 85.75 105 VAL A C 1
ATOM 770 O O . VAL A 1 105 ? -2.668 -5.990 -2.752 1.00 85.75 105 VAL A O 1
ATOM 773 N N . TRP A 1 106 ? -1.834 -6.589 -0.764 1.00 84.06 106 TRP A N 1
ATOM 774 C CA . TRP A 1 106 ? -0.452 -6.755 -1.205 1.00 84.06 106 TRP A CA 1
ATOM 775 C C . TRP A 1 106 ? -0.313 -7.908 -2.199 1.00 84.06 106 TRP A C 1
ATOM 777 O O . TRP A 1 106 ? 0.275 -7.698 -3.250 1.00 84.06 106 TRP A O 1
ATOM 787 N N . VAL A 1 107 ? -0.922 -9.074 -1.942 1.00 84.06 107 VAL A N 1
ATOM 788 C CA . VAL A 1 107 ? -0.928 -10.193 -2.908 1.00 84.06 107 VAL A CA 1
ATOM 789 C C . VAL A 1 107 ? -1.628 -9.796 -4.211 1.00 84.06 107 VAL A C 1
ATOM 791 O O . VAL A 1 107 ? -1.155 -10.119 -5.294 1.00 84.06 107 VAL A O 1
ATOM 794 N N . ALA A 1 108 ? -2.746 -9.068 -4.138 1.00 82.38 108 ALA A N 1
ATOM 795 C CA . ALA A 1 108 ? -3.406 -8.563 -5.343 1.00 82.38 108 ALA A CA 1
ATOM 796 C C . ALA A 1 108 ? -2.539 -7.524 -6.085 1.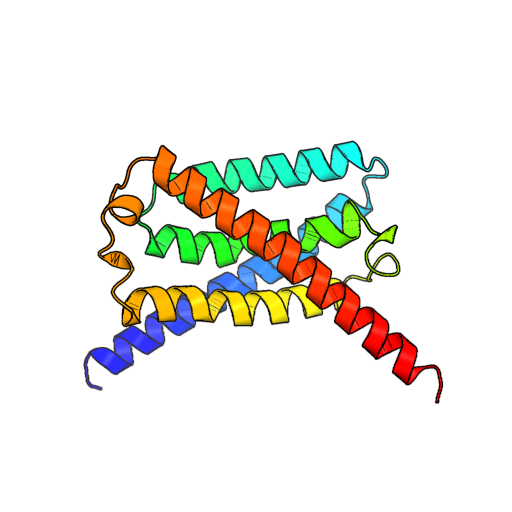00 82.38 108 ALA A C 1
ATOM 798 O O . ALA A 1 108 ? -2.488 -7.509 -7.315 1.00 82.38 108 ALA A O 1
ATOM 799 N N . GLY A 1 109 ? -1.849 -6.667 -5.332 1.00 75.06 109 GLY A N 1
ATOM 800 C CA . GLY A 1 109 ? -0.979 -5.615 -5.840 1.00 75.06 109 GLY A CA 1
ATOM 801 C C . GLY A 1 109 ? 0.342 -6.126 -6.409 1.00 75.06 109 GLY A C 1
ATOM 802 O O . GLY A 1 109 ? 0.853 -5.503 -7.332 1.00 75.06 109 GLY A O 1
ATOM 803 N N . SER A 1 110 ? 0.879 -7.244 -5.911 1.00 74.50 110 SER A N 1
ATOM 804 C CA . SER A 1 110 ? 2.115 -7.856 -6.411 1.00 74.50 110 SER A CA 1
ATOM 805 C C . SER A 1 110 ? 1.903 -8.551 -7.753 1.00 74.50 110 SER A C 1
ATOM 807 O O . SER A 1 110 ? 2.799 -8.590 -8.581 1.00 74.50 110 SER A O 1
ATOM 809 N N . ILE A 1 111 ? 0.682 -9.002 -8.051 1.00 73.62 111 ILE A N 1
ATOM 810 C CA . ILE A 1 111 ? 0.337 -9.566 -9.365 1.00 73.62 111 ILE A CA 1
ATOM 811 C C . ILE A 1 111 ? 0.332 -8.483 -10.464 1.00 73.62 111 ILE A C 1
ATOM 813 O O . ILE A 1 111 ? 0.628 -8.767 -11.626 1.00 73.62 111 ILE A O 1
ATOM 817 N N . LEU A 1 112 ? 0.019 -7.231 -10.113 1.00 67.94 112 LEU A N 1
ATOM 818 C CA . LEU A 1 112 ? -0.075 -6.113 -11.057 1.00 67.94 112 LEU A CA 1
ATOM 819 C C . LEU A 1 112 ? 1.223 -5.829 -11.844 1.00 67.94 112 LEU A C 1
ATOM 821 O O . LEU A 1 112 ? 1.136 -5.734 -13.070 1.00 67.94 112 LEU A O 1
ATOM 825 N N . PRO A 1 113 ? 2.412 -5.696 -11.218 1.00 63.16 113 PRO A N 1
ATOM 826 C CA . PRO A 1 113 ? 3.666 -5.504 -11.942 1.00 63.16 113 PRO A CA 1
ATOM 827 C C . PRO A 1 113 ? 3.997 -6.682 -12.866 1.00 63.16 113 PRO A C 1
ATOM 829 O O . PRO A 1 113 ? 4.425 -6.445 -13.995 1.00 63.16 113 PRO A O 1
ATOM 832 N N . PHE A 1 114 ? 3.710 -7.931 -12.474 1.00 64.88 114 PHE A N 1
ATOM 833 C CA . PHE A 1 114 ? 3.878 -9.084 -13.371 1.00 64.88 114 PHE A CA 1
ATOM 834 C C . PHE A 1 114 ? 2.964 -9.008 -14.594 1.00 64.88 114 PHE A C 1
ATOM 836 O O . PHE A 1 114 ? 3.424 -9.213 -15.717 1.00 64.88 114 PHE A O 1
ATOM 843 N N . LEU A 1 115 ? 1.686 -8.664 -14.404 1.00 66.19 115 LEU A N 1
ATOM 844 C CA . LEU A 1 115 ? 0.762 -8.457 -15.520 1.00 66.19 115 LEU A CA 1
ATOM 845 C C . LEU A 1 115 ? 1.240 -7.325 -16.431 1.00 66.19 115 LEU A C 1
ATOM 847 O O . LEU A 1 115 ? 1.156 -7.462 -17.647 1.00 66.19 115 LEU A O 1
ATOM 851 N N . PHE A 1 116 ? 1.788 -6.243 -15.878 1.00 62.62 116 PHE A N 1
ATOM 852 C CA . PHE A 1 116 ? 2.352 -5.133 -16.653 1.00 62.62 116 PHE A CA 1
ATOM 853 C C . PHE A 1 116 ? 3.548 -5.550 -17.517 1.00 62.62 116 PHE A C 1
ATOM 855 O O . PHE A 1 116 ? 3.638 -5.137 -18.673 1.00 62.62 116 PHE A O 1
ATOM 862 N N . VAL A 1 117 ? 4.442 -6.380 -16.974 1.00 60.31 117 VAL A N 1
ATOM 863 C CA . VAL A 1 117 ? 5.612 -6.902 -17.695 1.00 60.31 117 VAL A CA 1
ATOM 864 C C . VAL A 1 117 ? 5.193 -7.884 -18.794 1.00 60.31 117 VAL A C 1
ATOM 866 O O . VAL A 1 117 ? 5.709 -7.805 -19.904 1.00 60.31 117 VAL A O 1
ATOM 869 N N . VAL A 1 118 ? 4.238 -8.779 -18.517 1.00 61.53 118 VAL A N 1
ATOM 870 C CA . VAL A 1 118 ? 3.812 -9.834 -19.458 1.00 61.53 118 VAL A CA 1
ATOM 871 C C . VAL A 1 118 ? 2.877 -9.310 -20.554 1.00 61.53 118 VAL A C 1
ATOM 873 O O . VAL A 1 118 ? 2.959 -9.755 -21.694 1.00 61.53 118 VAL A O 1
ATOM 876 N N . SER A 1 119 ? 1.987 -8.365 -20.238 1.00 59.75 119 SER A N 1
ATOM 877 C CA . SER A 1 119 ? 0.982 -7.851 -21.187 1.00 59.75 119 SER A CA 1
ATOM 878 C C . SER A 1 119 ? 1.531 -6.862 -22.217 1.00 59.75 119 SER A C 1
ATOM 880 O O . SER A 1 119 ? 0.803 -6.473 -23.127 1.00 59.75 119 SER A O 1
ATOM 882 N N . GLY A 1 120 ? 2.779 -6.403 -22.071 1.00 54.00 120 GLY A N 1
ATOM 883 C CA . GLY A 1 120 ? 3.339 -5.358 -22.931 1.00 54.00 120 GLY A CA 1
ATOM 884 C C . GLY A 1 120 ? 2.631 -4.003 -22.795 1.00 54.00 120 GLY A C 1
ATOM 885 O O . GLY A 1 120 ? 2.906 -3.097 -23.575 1.00 54.00 120 GLY A O 1
ATOM 886 N N . LEU A 1 121 ? 1.754 -3.818 -21.794 1.00 52.16 121 LEU A N 1
ATOM 887 C CA . LEU A 1 121 ? 1.141 -2.520 -21.468 1.00 52.16 121 LEU A CA 1
ATOM 888 C C . LEU A 1 121 ? 2.187 -1.459 -21.094 1.00 52.16 121 LEU A C 1
ATOM 890 O O . LEU A 1 121 ? 1.918 -0.263 -21.199 1.00 52.16 121 LEU A O 1
ATOM 894 N N . SER A 1 122 ? 3.398 -1.890 -20.732 1.00 48.69 122 SER A N 1
ATOM 895 C CA . SER A 1 122 ? 4.588 -1.043 -20.642 1.00 48.69 122 SER A CA 1
ATOM 896 C C . SER A 1 122 ? 4.925 -0.312 -21.949 1.00 48.69 122 SER A C 1
ATOM 898 O O . SER A 1 122 ? 5.658 0.662 -21.890 1.00 48.69 122 SER A O 1
ATOM 900 N N . MET A 1 123 ? 4.392 -0.722 -23.106 1.00 47.91 123 MET A N 1
ATOM 901 C CA . MET A 1 123 ? 4.593 -0.071 -24.410 1.00 47.91 123 MET A CA 1
ATOM 902 C C . MET A 1 123 ? 3.483 0.928 -24.780 1.00 47.91 123 MET A C 1
ATOM 904 O O . MET A 1 123 ? 3.536 1.527 -25.855 1.00 47.91 123 MET A O 1
ATOM 908 N N . VAL A 1 124 ? 2.470 1.135 -23.925 1.00 51.25 124 VAL A N 1
ATOM 909 C CA . VAL A 1 124 ? 1.418 2.130 -24.186 1.00 51.25 124 VAL A CA 1
ATOM 910 C C . VAL A 1 124 ? 1.995 3.540 -23.984 1.00 51.25 124 VAL A C 1
ATOM 912 O O . VAL A 1 124 ? 2.396 3.878 -22.867 1.00 51.25 124 VAL A O 1
ATOM 915 N N . PRO A 1 125 ? 2.002 4.409 -25.014 1.00 46.06 125 PRO A N 1
ATOM 916 C CA . PRO A 1 125 ? 2.720 5.690 -24.989 1.00 46.06 125 PRO A CA 1
ATOM 917 C C . PRO A 1 125 ? 2.250 6.666 -23.899 1.00 46.06 125 PRO A C 1
ATOM 919 O O . PRO A 1 125 ? 3.018 7.515 -23.461 1.00 46.06 125 PRO A O 1
ATOM 922 N N . PHE A 1 126 ? 1.020 6.518 -23.396 1.00 49.97 126 PHE A N 1
ATOM 923 C CA . PHE A 1 126 ? 0.512 7.317 -22.276 1.00 49.97 126 PHE A CA 1
ATOM 924 C C . PHE A 1 126 ? 1.209 6.988 -20.939 1.00 49.97 126 PHE A C 1
ATOM 926 O O . PHE A 1 126 ? 1.434 7.882 -20.127 1.00 49.97 126 PHE A O 1
ATOM 933 N N . ILE A 1 127 ? 1.600 5.725 -20.731 1.00 50.69 127 ILE A N 1
ATOM 934 C CA . ILE A 1 127 ? 2.359 5.244 -19.559 1.00 50.69 127 ILE A CA 1
ATOM 935 C C . ILE A 1 127 ? 3.871 5.402 -19.800 1.00 50.69 127 ILE A C 1
ATOM 937 O O . ILE A 1 127 ? 4.631 5.612 -18.861 1.00 50.69 127 ILE A O 1
ATOM 941 N N . TYR A 1 128 ? 4.299 5.356 -21.065 1.00 47.09 128 TYR A N 1
ATOM 942 C CA . TYR A 1 128 ? 5.696 5.537 -21.475 1.00 47.09 128 TYR A CA 1
ATOM 943 C C . TYR A 1 128 ? 6.174 6.993 -21.440 1.00 47.09 128 TYR A C 1
ATOM 945 O O . TYR A 1 128 ? 7.375 7.259 -21.451 1.00 47.09 128 TYR A O 1
ATOM 953 N N . TRP A 1 129 ? 5.263 7.969 -21.396 1.00 48.94 129 TRP A N 1
ATOM 954 C CA . TRP A 1 129 ? 5.653 9.338 -21.094 1.00 48.94 129 TRP A CA 1
ATOM 955 C C . TRP A 1 129 ? 6.094 9.396 -19.630 1.00 48.94 129 TRP A C 1
ATOM 957 O O . TRP A 1 129 ? 5.269 9.624 -18.748 1.00 48.94 129 TRP A O 1
ATOM 967 N N . HIS A 1 130 ? 7.407 9.265 -19.399 1.00 60.56 130 HIS A N 1
ATOM 968 C CA . HIS A 1 130 ? 8.143 9.574 -18.159 1.00 60.56 130 HIS A CA 1
ATOM 969 C C . HIS A 1 130 ? 8.008 11.059 -17.750 1.00 60.56 130 HIS A C 1
ATOM 971 O O . HIS A 1 130 ? 8.944 11.699 -17.274 1.00 60.56 130 HIS A O 1
ATOM 977 N N . THR A 1 131 ? 6.847 11.663 -17.991 1.00 66.25 131 THR A N 1
ATOM 978 C CA . THR A 1 131 ? 6.508 12.984 -17.506 1.00 66.25 131 THR A CA 1
ATOM 979 C C . THR A 1 131 ? 6.032 12.831 -16.063 1.00 66.25 131 THR A C 1
ATOM 981 O O . THR A 1 131 ? 5.222 11.946 -15.764 1.00 66.25 131 THR A O 1
ATOM 984 N N . PRO A 1 132 ? 6.480 13.706 -15.151 1.00 66.50 132 PRO A N 1
ATOM 985 C CA . PRO A 1 132 ? 6.082 13.641 -13.746 1.00 66.50 132 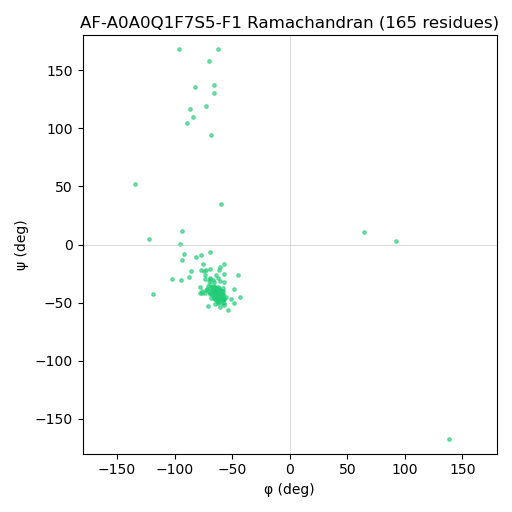PRO A CA 1
ATOM 986 C C . PRO A 1 132 ? 4.557 13.722 -13.564 1.00 66.50 132 PRO A C 1
ATOM 988 O O . PRO A 1 132 ? 4.022 13.192 -12.595 1.00 66.50 132 PRO A O 1
ATOM 991 N N . PHE A 1 133 ? 3.844 14.327 -14.521 1.00 71.25 133 PHE A N 1
ATOM 992 C CA . PHE A 1 133 ? 2.386 14.402 -14.527 1.00 71.25 133 PHE A CA 1
ATOM 993 C C . PHE A 1 133 ? 1.706 13.065 -14.870 1.00 71.25 133 PHE A C 1
ATOM 995 O O . PHE A 1 133 ? 0.740 12.700 -14.207 1.00 71.25 133 PHE A O 1
ATOM 1002 N N . SER A 1 134 ? 2.199 12.297 -15.849 1.00 71.75 134 SER A N 1
ATOM 1003 C CA . SER A 1 134 ? 1.605 10.984 -16.158 1.00 71.75 134 SER A CA 1
ATOM 1004 C C . SER A 1 134 ? 1.801 9.997 -15.000 1.00 71.75 134 SER A C 1
ATOM 1006 O O . SER A 1 134 ? 0.848 9.363 -14.538 1.00 71.75 134 SER A O 1
ATOM 1008 N N . ASN A 1 135 ? 3.010 9.975 -14.427 1.00 72.38 135 ASN A N 1
ATOM 1009 C CA . ASN A 1 135 ? 3.324 9.176 -13.241 1.00 72.38 135 ASN A CA 1
ATOM 1010 C C . ASN A 1 135 ? 2.435 9.554 -12.046 1.00 72.38 135 ASN A C 1
ATOM 1012 O O . ASN A 1 135 ? 1.936 8.678 -11.341 1.00 72.38 135 ASN A O 1
ATOM 1016 N N . ALA A 1 136 ? 2.168 10.850 -11.854 1.00 72.88 136 ALA A N 1
ATOM 1017 C CA . ALA A 1 136 ? 1.229 11.331 -10.845 1.00 72.88 136 ALA A CA 1
ATOM 1018 C C . ALA A 1 136 ? -0.175 10.741 -11.024 1.00 72.88 136 ALA A C 1
ATOM 1020 O O . ALA A 1 136 ? -0.755 10.216 -10.075 1.00 72.88 136 ALA A O 1
ATOM 1021 N N . VAL A 1 137 ? -0.721 10.812 -12.241 1.00 76.44 137 VAL A N 1
ATOM 1022 C CA . VAL A 1 137 ? -2.081 10.347 -12.546 1.00 76.44 137 VAL A CA 1
ATOM 1023 C C . VAL A 1 137 ? -2.205 8.840 -12.331 1.00 76.44 137 VAL A C 1
ATOM 1025 O O . VAL A 1 137 ? -3.170 8.386 -11.708 1.00 76.44 137 VAL A O 1
ATOM 1028 N N . VAL A 1 138 ? -1.221 8.063 -12.784 1.00 75.75 138 VAL A N 1
ATOM 1029 C CA . VAL A 1 138 ? -1.200 6.608 -12.582 1.00 75.75 138 VAL A CA 1
ATOM 1030 C C . VAL A 1 138 ? -1.069 6.272 -11.094 1.00 75.75 138 VAL A C 1
ATOM 1032 O O . VAL A 1 138 ? -1.818 5.432 -10.597 1.00 75.75 138 VAL A O 1
ATOM 1035 N N . PHE A 1 139 ? -0.199 6.964 -10.352 1.00 76.25 139 PHE A N 1
ATOM 1036 C CA . PHE A 1 139 ? -0.047 6.761 -8.909 1.00 76.25 139 PHE A CA 1
ATOM 1037 C C . PHE A 1 139 ? -1.343 7.059 -8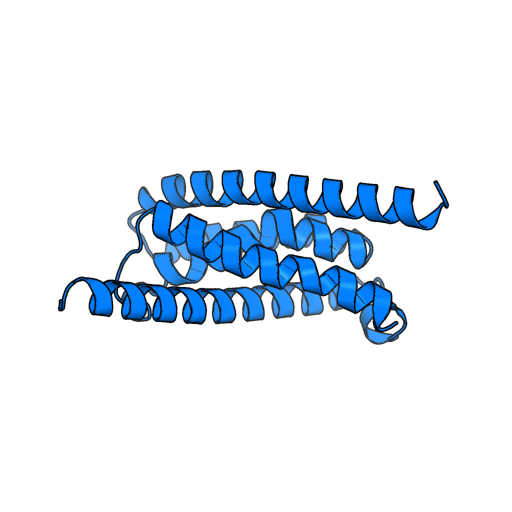.145 1.00 76.25 139 PHE A C 1
ATOM 1039 O O . PHE A 1 139 ? -1.803 6.228 -7.363 1.00 76.25 139 PHE A O 1
ATOM 1046 N N . VAL A 1 140 ? -1.977 8.207 -8.399 1.00 79.81 140 VAL A N 1
ATOM 1047 C CA . VAL A 1 140 ? -3.247 8.585 -7.757 1.00 79.81 140 VAL A CA 1
ATOM 1048 C C . VAL A 1 140 ? -4.349 7.580 -8.092 1.00 79.81 140 VAL A C 1
ATOM 1050 O O . VAL A 1 140 ? -5.095 7.174 -7.201 1.00 79.81 140 VAL A O 1
ATOM 1053 N N . SER 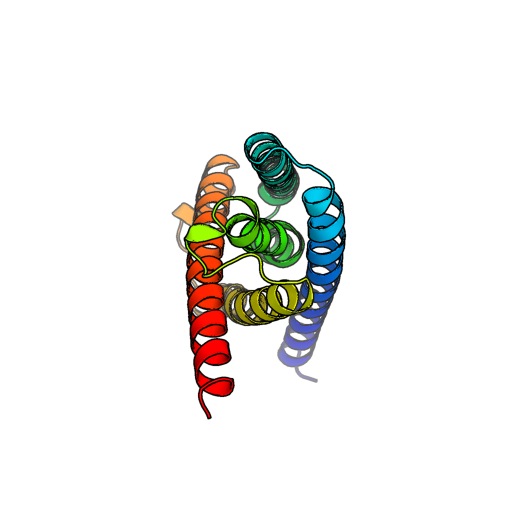A 1 141 ? -4.418 7.123 -9.344 1.00 79.75 141 SER A N 1
ATOM 1054 C CA . SER A 1 141 ? -5.387 6.108 -9.776 1.00 79.75 141 SER A CA 1
ATOM 1055 C C . SER A 1 141 ? -5.167 4.774 -9.058 1.00 79.75 141 SER A C 1
ATOM 1057 O O . SER A 1 141 ? -6.122 4.172 -8.564 1.00 79.75 141 SER A O 1
ATOM 1059 N N . LEU A 1 142 ? -3.910 4.338 -8.926 1.00 79.06 142 LEU A N 1
ATOM 1060 C CA . LEU A 1 142 ? -3.544 3.138 -8.171 1.00 79.06 142 LEU A CA 1
ATOM 1061 C C . LEU A 1 142 ? -3.894 3.277 -6.688 1.00 79.06 142 LEU A C 1
ATOM 1063 O O . LEU A 1 142 ? -4.441 2.347 -6.099 1.00 79.06 142 LEU A O 1
ATOM 1067 N N . MET A 1 143 ? -3.606 4.421 -6.067 1.00 82.62 143 MET A N 1
ATOM 1068 C CA . MET A 1 143 ? -3.949 4.661 -4.663 1.00 82.62 143 MET A CA 1
ATOM 1069 C C . MET A 1 143 ? -5.460 4.640 -4.453 1.00 82.62 143 MET A C 1
ATOM 1071 O O . MET A 1 143 ? -5.939 3.959 -3.550 1.00 82.62 143 MET A O 1
ATOM 1075 N N . PHE A 1 144 ? -6.221 5.308 -5.322 1.00 83.50 144 PHE A N 1
ATOM 1076 C CA . PHE A 1 144 ? -7.679 5.291 -5.272 1.00 83.50 144 PHE A CA 1
ATOM 1077 C C . PHE A 1 144 ? -8.230 3.864 -5.386 1.00 83.50 144 PHE A C 1
ATOM 1079 O O . PHE A 1 144 ? -9.042 3.448 -4.558 1.00 83.50 144 PHE A O 1
ATOM 1086 N N . TRP A 1 145 ? -7.736 3.083 -6.352 1.00 81.94 145 TRP A N 1
ATOM 1087 C CA . TRP A 1 145 ? -8.138 1.687 -6.516 1.00 81.94 145 TRP A CA 1
ATOM 1088 C C . TRP A 1 145 ? -7.809 0.839 -5.283 1.00 81.94 145 TRP A C 1
ATOM 1090 O O . TRP A 1 145 ? -8.651 0.068 -4.827 1.00 81.94 145 TRP A O 1
ATOM 1100 N N . ASN A 1 146 ? -6.630 1.027 -4.683 1.00 84.38 146 ASN A N 1
ATOM 1101 C CA . ASN A 1 146 ? -6.235 0.321 -3.463 1.00 84.38 146 ASN A CA 1
ATOM 1102 C C . ASN A 1 146 ? -7.098 0.702 -2.251 1.00 84.38 146 ASN A C 1
ATOM 1104 O O . ASN A 1 146 ? -7.449 -0.176 -1.467 1.00 84.38 146 ASN A O 1
ATOM 1108 N N . VAL A 1 147 ? -7.505 1.970 -2.111 1.00 85.25 147 VAL A N 1
ATOM 1109 C CA . VAL A 1 147 ? -8.447 2.400 -1.058 1.00 85.25 147 VAL A CA 1
ATOM 1110 C C . VAL A 1 147 ? -9.808 1.720 -1.240 1.00 85.25 147 VAL A C 1
ATOM 1112 O O . VAL A 1 147 ? -10.397 1.223 -0.272 1.00 85.25 147 VAL A O 1
ATOM 1115 N N . VAL A 1 148 ? -10.314 1.667 -2.476 1.00 86.06 148 VAL A N 1
ATOM 1116 C CA . VAL A 1 148 ? -11.578 0.985 -2.796 1.00 86.06 148 VAL A CA 1
ATOM 1117 C C . VAL A 1 148 ? -11.466 -0.511 -2.501 1.00 86.06 148 VAL A C 1
ATOM 1119 O O . VAL A 1 148 ? -12.314 -1.055 -1.790 1.00 86.06 148 VAL A O 1
ATOM 1122 N N . LEU A 1 149 ? -10.400 -1.161 -2.974 1.00 85.81 149 LEU A N 1
ATOM 1123 C CA . LEU A 1 149 ? -10.147 -2.582 -2.752 1.00 85.81 149 LEU A CA 1
ATOM 1124 C C . LEU A 1 149 ? -10.041 -2.901 -1.258 1.00 85.81 149 LEU A C 1
ATOM 1126 O O . LEU A 1 149 ? -10.721 -3.806 -0.783 1.00 85.81 149 LEU A O 1
ATOM 1130 N N . ALA A 1 150 ? -9.276 -2.115 -0.497 1.00 84.38 150 ALA A N 1
ATOM 1131 C CA . ALA A 1 150 ? -9.161 -2.265 0.950 1.00 84.38 150 ALA A CA 1
ATOM 1132 C C . ALA A 1 150 ? -10.528 -2.141 1.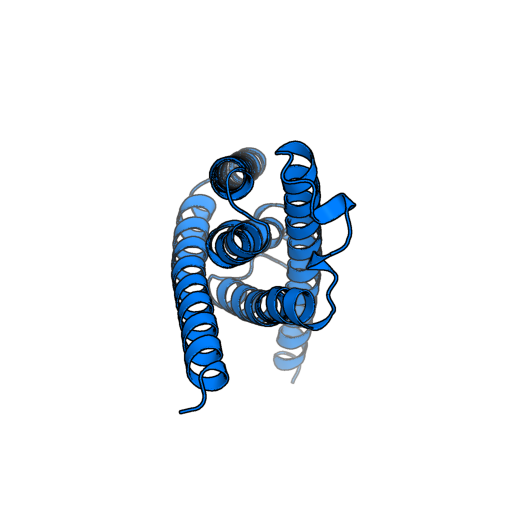638 1.00 84.38 150 ALA A C 1
ATOM 1134 O O . ALA A 1 150 ? -10.872 -2.968 2.478 1.00 84.38 150 ALA A O 1
ATOM 1135 N N . THR A 1 151 ? -11.355 -1.169 1.239 1.00 83.88 151 THR A N 1
ATOM 1136 C CA . THR A 1 151 ? -12.719 -1.006 1.777 1.00 83.88 151 THR A CA 1
ATOM 1137 C C . THR A 1 151 ? -13.581 -2.248 1.530 1.00 83.88 151 THR A C 1
ATOM 1139 O O . THR A 1 151 ? -14.303 -2.691 2.427 1.00 83.88 151 THR A O 1
ATOM 1142 N N . VAL A 1 152 ? -13.508 -2.831 0.328 1.00 86.00 152 VAL A N 1
ATOM 1143 C CA . VAL A 1 152 ? -14.226 -4.069 -0.014 1.00 86.00 152 VAL A CA 1
ATOM 1144 C C . VAL A 1 152 ? -13.707 -5.244 0.813 1.00 86.00 152 VAL A C 1
ATOM 1146 O O . VAL A 1 152 ? -14.509 -5.964 1.405 1.00 86.00 152 VAL A O 1
ATOM 1149 N N . VAL A 1 153 ? -12.386 -5.413 0.908 1.00 85.38 153 VAL A N 1
ATOM 1150 C CA . VAL A 1 153 ? -11.754 -6.494 1.678 1.00 85.38 153 VAL A CA 1
ATOM 1151 C C . VAL A 1 153 ? -12.146 -6.411 3.150 1.00 85.38 153 VAL A C 1
ATOM 1153 O O . VAL A 1 153 ? -12.578 -7.413 3.714 1.00 85.38 153 VAL A O 1
ATOM 1156 N N . TYR A 1 154 ? -12.092 -5.228 3.763 1.00 82.75 154 TYR A N 1
ATOM 1157 C CA . TYR A 1 154 ? -12.538 -5.045 5.143 1.00 82.75 154 TYR A CA 1
ATOM 1158 C C . TYR A 1 154 ? -14.012 -5.418 5.335 1.00 82.75 154 TYR A C 1
ATOM 1160 O O . TYR A 1 154 ? -14.325 -6.129 6.285 1.00 82.75 154 TYR A O 1
ATOM 1168 N N . ARG A 1 155 ? -14.910 -5.034 4.416 1.00 80.69 155 ARG A N 1
ATOM 1169 C CA . ARG A 1 155 ? -16.326 -5.443 4.483 1.00 80.69 155 ARG A CA 1
ATOM 1170 C C . ARG A 1 155 ? -16.514 -6.953 4.377 1.00 80.69 155 ARG A C 1
ATOM 1172 O O . ARG A 1 155 ? -17.390 -7.511 5.034 1.00 80.69 155 ARG A O 1
ATOM 1179 N N . VAL A 1 156 ? -15.740 -7.616 3.521 1.00 83.19 156 VAL A N 1
ATOM 1180 C CA . VAL A 1 156 ? -15.795 -9.076 3.368 1.00 83.19 156 VAL A CA 1
ATOM 1181 C C . VAL A 1 156 ? -15.273 -9.764 4.630 1.00 83.19 156 VAL A C 1
ATOM 1183 O O . VAL A 1 156 ? -15.895 -10.717 5.100 1.00 83.19 156 VAL A O 1
ATOM 1186 N N . LEU A 1 157 ? -14.177 -9.262 5.206 1.00 81.12 157 LEU A N 1
ATOM 1187 C CA . LEU A 1 157 ? -13.611 -9.770 6.456 1.00 81.12 157 LEU A CA 1
ATOM 1188 C C . LEU A 1 157 ? -14.584 -9.604 7.630 1.00 81.12 157 LEU A C 1
ATOM 1190 O O . LEU A 1 157 ? -14.769 -10.552 8.389 1.00 81.12 157 LEU A O 1
ATOM 1194 N N . ASP A 1 158 ? -15.239 -8.449 7.742 1.00 77.81 158 ASP A N 1
ATOM 1195 C CA . ASP A 1 158 ? -16.234 -8.155 8.776 1.00 77.81 158 ASP A CA 1
ATOM 1196 C C . ASP A 1 158 ? -17.451 -9.093 8.690 1.00 77.81 158 ASP A C 1
ATOM 1198 O O . ASP A 1 158 ? -17.778 -9.804 9.646 1.00 77.81 158 ASP A O 1
ATOM 1202 N N . ARG A 1 159 ? -18.042 -9.227 7.493 1.00 73.12 159 ARG A N 1
ATOM 1203 C CA . ARG A 1 159 ? -19.133 -10.187 7.235 1.00 73.12 159 ARG A CA 1
ATOM 1204 C C . ARG A 1 159 ? -18.724 -11.628 7.535 1.00 73.12 159 ARG A C 1
ATOM 1206 O O . ARG A 1 159 ? -19.520 -12.399 8.069 1.00 73.12 159 ARG A O 1
ATOM 1213 N N . GLY A 1 160 ? -17.494 -12.005 7.187 1.00 64.62 160 GLY A N 1
ATOM 1214 C CA . GLY A 1 160 ? -16.948 -13.330 7.472 1.00 64.62 160 GLY A CA 1
ATOM 1215 C C . GLY A 1 160 ? -16.772 -13.597 8.968 1.00 64.62 160 GLY A C 1
ATOM 1216 O O . GLY A 1 160 ? -16.941 -14.736 9.402 1.00 64.62 160 GLY A O 1
ATOM 1217 N N . ASN A 1 161 ? -16.474 -12.565 9.759 1.00 66.25 161 ASN A N 1
ATOM 1218 C CA . ASN A 1 161 ? -16.298 -12.678 11.203 1.00 66.25 161 ASN A CA 1
ATOM 1219 C C . ASN A 1 161 ? -17.649 -12.762 11.934 1.00 66.25 161 ASN A C 1
ATOM 1221 O O . ASN A 1 161 ? -17.822 -13.635 12.780 1.00 66.25 161 ASN A O 1
ATOM 1225 N N . HIS A 1 162 ? -18.637 -11.955 11.530 1.00 59.19 162 HIS A N 1
ATOM 1226 C CA . HIS A 1 162 ? -20.013 -12.034 12.043 1.00 59.19 162 HIS A CA 1
ATOM 1227 C C . HIS A 1 162 ? -20.688 -13.385 11.774 1.00 59.19 162 HIS A C 1
ATOM 1229 O O . HIS A 1 162 ? -21.495 -13.853 12.573 1.00 59.19 162 HIS A O 1
ATOM 1235 N N . ARG A 1 163 ? -20.343 -14.050 10.667 1.00 58.44 163 ARG A N 1
ATOM 1236 C CA . ARG A 1 163 ? -20.880 -15.380 10.348 1.00 58.44 163 ARG A CA 1
ATOM 1237 C C . ARG A 1 163 ? -20.306 -16.493 11.233 1.00 58.44 163 ARG A C 1
ATOM 1239 O O . ARG A 1 163 ? -20.929 -17.539 11.342 1.00 58.44 163 ARG A O 1
ATOM 1246 N N . LYS A 1 164 ? -19.134 -16.284 11.847 1.00 57.66 164 LYS A N 1
ATOM 1247 C CA . LYS A 1 164 ? -18.485 -17.259 12.743 1.00 57.66 164 LYS A CA 1
ATOM 1248 C C . LYS A 1 164 ? -18.957 -17.168 14.193 1.00 57.66 164 LYS A C 1
ATOM 1250 O O . LYS A 1 164 ? -18.807 -18.141 14.911 1.00 57.66 164 LYS A O 1
ATOM 1255 N N . THR A 1 165 ? -19.494 -16.026 14.617 1.00 53.12 165 THR A N 1
ATOM 1256 C CA . THR A 1 165 ? -20.046 -15.824 15.968 1.00 53.12 165 THR A CA 1
ATOM 1257 C C . THR A 1 165 ? -21.541 -16.127 16.069 1.00 53.12 165 THR A C 1
ATOM 1259 O O . THR A 1 165 ? -22.085 -16.124 17.166 1.00 53.12 165 THR A O 1
ATOM 1262 N N . ALA A 1 166 ? -22.207 -16.376 14.938 1.00 50.69 166 ALA A N 1
ATOM 1263 C CA . ALA A 1 166 ? -23.620 -16.750 14.864 1.00 50.69 166 ALA A CA 1
ATOM 1264 C C . ALA A 1 166 ? -23.856 -18.279 14.825 1.00 50.69 166 ALA A C 1
ATOM 1266 O O . ALA A 1 166 ? -24.967 -18.710 14.518 1.00 50.69 166 ALA A O 1
ATOM 1267 N N . VAL A 1 167 ? -22.816 -19.077 15.093 1.00 44.38 167 VAL A N 1
ATOM 1268 C CA . VAL A 1 167 ? -22.845 -20.546 15.229 1.00 44.38 167 VAL A CA 1
ATOM 1269 C C . VAL A 1 167 ? -22.391 -20.892 16.637 1.00 44.38 167 VAL A C 1
ATOM 1271 O O . VAL A 1 167 ? -23.015 -21.788 17.239 1.00 44.38 167 VAL A O 1
#

Nearest PDB structures (foldseek):
  7ckr-assembly1_A  TM=3.352E-01  e=9.673E+00  Homo sapiens
  7zn0-assembly1_B  TM=2.586E-01  e=9.673E+00  Bacillus coahuilensis
  1h2s-assembly1_A-2  TM=2.277E-01  e=6.893E+00  Natronomonas pharaonis

Foldseek 3Di:
DPPVVVVVVVLVVLLVVLLVLLLVVLLVLCVVLVPDPDLVVNVVVLVVQLVVLLVVLLQDAPLSNLSSCSNRLLSSLLVCCLRNPQVLQVHRDPSVLSSVLNVVLSVVSSVVSVCCVVVVVCVVVLSVPSDSVSSVVVSVVVSVVSNVSSSVSSNVVNVVVVVVVVD

pLDDT: mean 73.75, std 10.91, range [44.38, 87.0]

Radius of gyration: 17.02 Å; Cα contacts (8 Å, |Δi|>4): 154; chains: 1; bounding box: 44×37×44 Å

Solvent-accessible surface area (backbone atoms only — not comparable to full-atom values): 8955 Å² total; per-residue (Å²): 131,60,73,66,60,58,52,52,53,52,52,53,52,53,51,51,51,24,48,54,49,11,53,51,48,36,53,53,48,48,60,56,45,68,72,50,86,51,53,72,58,46,50,50,53,47,51,50,53,49,52,53,45,44,64,66,30,42,76,48,55,71,68,55,26,52,52,46,32,50,25,53,40,48,30,48,24,46,49,43,37,53,64,71,40,25,85,80,35,82,41,74,67,53,73,70,53,50,52,52,42,43,52,56,53,47,57,60,55,60,48,48,60,55,50,38,68,73,66,50,57,68,70,39,65,73,73,56,41,88,43,56,64,44,45,43,54,53,49,52,51,51,43,53,51,42,29,53,50,36,42,51,47,40,38,52,52,43,55,56,51,57,61,65,76,75,112